Protein AF-A0A536WSL0-F1 (afdb_monomer_lite)

Foldseek 3Di:
DDPPDDDDDDLVVLLVVVVVCVVVQPPDAFAAECEPCHVPSHVVNNCVSCVPHQYYEYDDPVVVVVCVVVVVPGDYHD

pLDDT: mean 96.17, std 4.95, range [60.0, 98.62]

Sequence (78 aa):
MTRPILAQINLAALRANLVIARERADQAQILAVVKANAYGHGLLRVLPALADADGLALLELDAAIALRELHYARRILL

Structure (mmCIF, N/CA/C/O backbone):
data_AF-A0A536WSL0-F1
#
_entry.id   AF-A0A536WSL0-F1
#
loop_
_atom_site.group_PDB
_atom_site.id
_atom_site.type_symbol
_atom_site.label_atom_id
_atom_site.label_alt_id
_atom_site.label_comp_id
_atom_site.label_asym_id
_atom_site.label_entity_id
_atom_site.label_seq_id
_atom_site.pdbx_PDB_ins_code
_atom_site.Cartn_x
_atom_site.Cartn_y
_atom_site.Cartn_z
_atom_site.occupancy
_atom_site.B_iso_or_equiv
_atom_site.auth_seq_id
_atom_site.auth_comp_id
_atom_site.auth_asym_id
_atom_site.auth_atom_id
_atom_site.pdbx_PDB_model_num
ATOM 1 N N . MET A 1 1 ? 25.008 -9.452 -19.259 1.00 60.00 1 MET A N 1
ATOM 2 C CA . MET A 1 1 ? 25.113 -8.082 -18.710 1.00 60.00 1 MET A CA 1
ATOM 3 C C . MET A 1 1 ? 24.633 -8.098 -17.269 1.00 60.00 1 MET A C 1
ATOM 5 O O . MET A 1 1 ? 23.481 -8.441 -17.038 1.00 60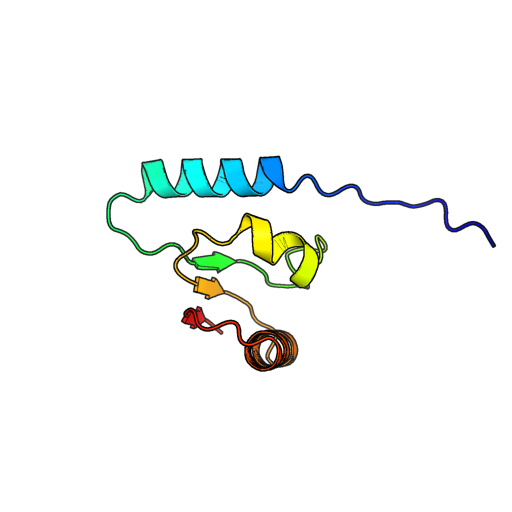.00 1 MET A O 1
ATOM 9 N N . THR A 1 2 ? 25.500 -7.797 -16.304 1.00 80.19 2 THR A N 1
ATOM 10 C CA . THR A 1 2 ? 25.119 -7.662 -14.890 1.00 80.19 2 THR A CA 1
ATOM 11 C C . THR A 1 2 ? 24.426 -6.308 -14.693 1.00 80.19 2 THR A C 1
ATOM 13 O O . THR A 1 2 ? 24.937 -5.284 -15.136 1.00 80.19 2 THR A O 1
ATOM 16 N N . ARG A 1 3 ? 23.227 -6.291 -14.093 1.00 84.88 3 ARG A N 1
ATOM 17 C CA . ARG A 1 3 ? 22.513 -5.065 -13.681 1.00 84.88 3 ARG A CA 1
ATOM 18 C C . ARG A 1 3 ? 22.722 -4.893 -12.169 1.00 84.88 3 ARG A C 1
ATOM 20 O O . ARG A 1 3 ? 21.967 -5.493 -11.411 1.00 84.88 3 ARG A O 1
ATOM 27 N N . PRO A 1 4 ? 23.757 -4.163 -11.714 1.00 91.94 4 PRO A N 1
ATOM 28 C CA . PRO A 1 4 ? 24.195 -4.207 -10.315 1.00 91.94 4 PRO A CA 1
ATOM 29 C C . PRO A 1 4 ? 23.369 -3.320 -9.372 1.00 91.94 4 PRO A C 1
ATOM 31 O O . PRO A 1 4 ? 23.472 -3.463 -8.159 1.00 91.94 4 PRO A O 1
ATOM 34 N N . ILE A 1 5 ? 22.566 -2.394 -9.906 1.00 94.44 5 ILE A N 1
ATOM 35 C CA . ILE A 1 5 ? 21.752 -1.478 -9.100 1.00 94.44 5 ILE A CA 1
ATOM 36 C C . ILE A 1 5 ? 20.506 -2.216 -8.614 1.00 94.44 5 ILE A C 1
ATOM 38 O O . ILE A 1 5 ? 19.718 -2.720 -9.417 1.00 94.44 5 ILE A O 1
ATOM 42 N N . LEU A 1 6 ? 20.324 -2.250 -7.295 1.00 93.44 6 LEU A N 1
ATOM 43 C CA . LEU A 1 6 ? 19.239 -2.955 -6.625 1.00 93.44 6 LEU A CA 1
ATOM 44 C C . LEU A 1 6 ? 18.598 -2.042 -5.577 1.00 93.44 6 LEU A C 1
ATOM 46 O O . LEU A 1 6 ? 19.295 -1.344 -4.845 1.00 93.44 6 LEU A O 1
ATOM 50 N N . ALA A 1 7 ? 17.270 -2.096 -5.481 1.00 94.88 7 ALA A N 1
ATOM 51 C CA . ALA A 1 7 ? 16.511 -1.517 -4.378 1.00 94.88 7 ALA A CA 1
ATOM 52 C C . ALA A 1 7 ? 15.980 -2.653 -3.495 1.00 94.88 7 ALA A C 1
ATOM 54 O O . ALA A 1 7 ? 15.266 -3.542 -3.972 1.00 94.88 7 ALA A O 1
ATOM 55 N N . GLN A 1 8 ? 16.336 -2.637 -2.211 1.00 96.06 8 GLN A N 1
ATOM 56 C CA . GLN A 1 8 ? 15.838 -3.598 -1.230 1.00 96.06 8 GLN A CA 1
ATOM 57 C C . GLN A 1 8 ? 14.628 -3.015 -0.511 1.00 96.06 8 GLN A C 1
ATOM 59 O O . GLN A 1 8 ? 14.708 -1.956 0.103 1.00 96.06 8 GLN A O 1
ATOM 64 N N . ILE A 1 9 ? 13.503 -3.722 -0.588 1.00 97.75 9 ILE A N 1
ATOM 65 C CA . ILE A 1 9 ? 12.247 -3.302 0.030 1.00 97.75 9 ILE A CA 1
ATOM 66 C C . ILE A 1 9 ? 11.954 -4.219 1.215 1.00 97.75 9 ILE A C 1
ATOM 68 O O . ILE A 1 9 ? 11.740 -5.418 1.032 1.00 97.75 9 ILE A O 1
ATOM 72 N N . ASN A 1 10 ? 11.930 -3.660 2.426 1.00 98.25 10 ASN A N 1
ATOM 73 C CA . ASN A 1 10 ? 11.620 -4.408 3.641 1.00 98.25 10 ASN A CA 1
ATOM 74 C C . ASN A 1 10 ? 10.104 -4.412 3.907 1.00 98.25 10 ASN A C 1
ATOM 76 O O . ASN A 1 10 ? 9.540 -3.442 4.415 1.00 98.25 10 ASN A O 1
ATOM 80 N N . LEU A 1 11 ? 9.445 -5.529 3.594 1.00 98.44 11 LEU A N 1
ATOM 81 C CA . LEU A 1 11 ? 8.003 -5.687 3.805 1.00 98.44 11 LEU A CA 1
ATOM 82 C C . LEU A 1 11 ? 7.603 -5.729 5.288 1.00 98.44 11 LEU A C 1
ATOM 84 O O . LEU A 1 11 ? 6.488 -5.332 5.622 1.00 98.44 11 LEU A O 1
ATOM 88 N N . ALA A 1 12 ? 8.496 -6.164 6.183 1.00 98.50 12 ALA A N 1
ATOM 89 C CA . ALA A 1 12 ? 8.218 -6.164 7.618 1.00 98.50 12 ALA A CA 1
ATOM 90 C C . ALA A 1 12 ? 8.129 -4.733 8.167 1.00 98.50 12 ALA A C 1
ATOM 92 O O . ALA A 1 12 ? 7.251 -4.445 8.975 1.00 98.50 12 ALA A O 1
ATOM 93 N N . ALA A 1 13 ? 8.967 -3.819 7.668 1.00 98.56 13 ALA A N 1
ATOM 94 C CA . ALA A 1 13 ? 8.893 -2.403 8.026 1.00 98.56 13 ALA A CA 1
ATOM 95 C C . ALA A 1 13 ? 7.577 -1.757 7.552 1.00 98.56 13 ALA A C 1
ATOM 97 O O . ALA A 1 13 ? 6.948 -1.018 8.304 1.00 98.56 13 ALA A O 1
ATOM 98 N N . LEU A 1 14 ? 7.111 -2.086 6.340 1.00 98.44 14 LEU A N 1
ATOM 99 C CA . LEU A 1 14 ? 5.810 -1.617 5.845 1.00 98.44 14 LEU A CA 1
ATOM 100 C C . LEU A 1 14 ? 4.650 -2.123 6.710 1.00 98.44 14 LEU A C 1
ATOM 102 O O . LEU A 1 14 ? 3.768 -1.341 7.066 1.00 98.44 14 LEU A O 1
ATOM 106 N N . ARG A 1 15 ? 4.675 -3.405 7.097 1.00 98.62 15 ARG A N 1
ATOM 107 C CA . ARG A 1 15 ? 3.669 -3.978 8.001 1.00 98.62 15 ARG A CA 1
ATOM 108 C C . ARG A 1 15 ? 3.691 -3.295 9.369 1.00 98.62 15 ARG A C 1
ATOM 110 O O . ARG A 1 15 ? 2.633 -2.944 9.878 1.00 98.62 15 ARG A O 1
ATOM 117 N N . ALA A 1 16 ? 4.874 -3.063 9.938 1.00 98.56 16 ALA A N 1
ATOM 118 C CA . ALA A 1 16 ? 5.020 -2.366 11.214 1.00 98.56 16 ALA A CA 1
ATOM 119 C C . ALA A 1 16 ? 4.450 -0.938 11.158 1.00 98.56 16 ALA A C 1
ATOM 121 O O . ALA A 1 16 ? 3.728 -0.532 12.065 1.00 98.56 16 ALA A O 1
ATOM 122 N N . ASN A 1 17 ? 4.687 -0.204 10.066 1.00 98.44 17 ASN A N 1
ATOM 123 C CA . ASN A 1 17 ? 4.100 1.125 9.872 1.0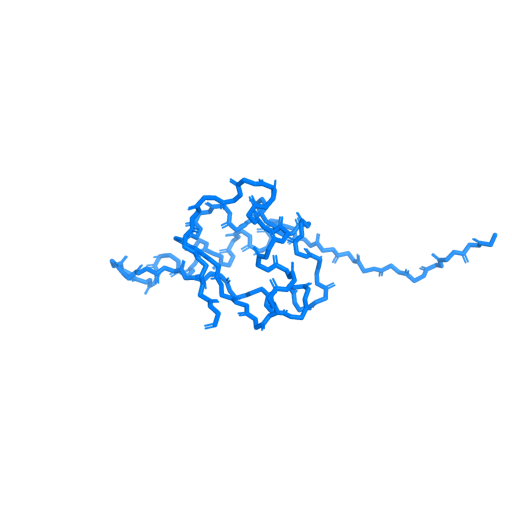0 98.44 17 ASN A CA 1
ATOM 124 C C . ASN A 1 17 ? 2.566 1.080 9.843 1.00 98.44 17 ASN A C 1
ATOM 126 O O . ASN A 1 17 ? 1.919 1.940 10.437 1.00 98.44 17 ASN A O 1
ATOM 130 N N . LEU A 1 18 ? 1.982 0.079 9.175 1.00 98.38 18 LEU A N 1
ATOM 131 C CA . LEU A 1 18 ? 0.531 -0.104 9.134 1.00 98.38 18 LEU A CA 1
ATOM 132 C C . LEU A 1 18 ? -0.046 -0.452 10.515 1.00 98.38 18 LEU A C 1
ATOM 134 O O . LEU A 1 18 ? -1.082 0.095 10.881 1.00 98.38 18 LEU A O 1
ATOM 138 N N . VAL A 1 19 ? 0.636 -1.298 11.295 1.00 98.06 19 VAL A N 1
ATOM 139 C CA . VAL A 1 19 ? 0.250 -1.610 12.685 1.00 98.06 19 VAL A CA 1
ATOM 140 C C . VAL A 1 19 ? 0.241 -0.342 13.535 1.00 98.06 19 VAL A C 1
ATOM 142 O O . VAL A 1 19 ? -0.769 -0.030 14.156 1.00 98.06 19 VAL A O 1
ATOM 145 N N . ILE A 1 20 ? 1.313 0.447 13.480 1.00 98.12 20 ILE A N 1
ATOM 146 C CA . ILE A 1 20 ? 1.415 1.709 14.222 1.00 98.12 20 ILE A CA 1
ATOM 147 C C . ILE A 1 20 ? 0.321 2.701 13.792 1.00 98.12 20 ILE A C 1
ATOM 149 O O . ILE A 1 20 ? -0.246 3.408 14.626 1.00 98.12 20 ILE A O 1
ATOM 153 N N . ALA A 1 21 ? 0.016 2.782 12.493 1.00 97.81 21 ALA A N 1
ATOM 154 C CA . ALA A 1 21 ? -1.078 3.615 12.002 1.00 97.81 21 ALA A CA 1
ATOM 155 C C . ALA A 1 21 ? -2.429 3.131 12.546 1.00 97.81 21 ALA A C 1
ATOM 157 O O . ALA A 1 21 ? -3.230 3.952 12.981 1.00 97.81 21 ALA A O 1
ATOM 158 N N . ARG A 1 22 ? -2.658 1.812 12.582 1.00 97.12 22 ARG A N 1
ATOM 159 C CA . ARG A 1 22 ? -3.866 1.202 13.152 1.00 97.12 22 ARG A CA 1
ATOM 160 C C . ARG A 1 22 ? -4.024 1.488 14.637 1.00 97.12 22 ARG A C 1
ATOM 162 O O . ARG A 1 22 ? -5.111 1.882 15.040 1.00 97.12 22 ARG A O 1
ATOM 169 N N . GLU A 1 23 ? -2.962 1.363 15.421 1.00 97.19 23 GLU A N 1
ATOM 170 C CA . GLU A 1 23 ? -2.976 1.672 16.858 1.00 97.19 23 GLU A CA 1
ATOM 171 C C . GLU A 1 23 ? -3.348 3.133 17.152 1.00 97.19 23 GLU A C 1
ATOM 173 O O . GLU A 1 23 ? -3.869 3.430 18.221 1.00 97.19 23 GLU A O 1
ATOM 178 N N . ARG A 1 24 ? -3.095 4.046 16.207 1.00 97.38 24 ARG A N 1
ATOM 179 C CA . ARG A 1 24 ? -3.353 5.490 16.349 1.00 97.38 24 ARG A CA 1
ATOM 180 C C . ARG A 1 24 ? -4.615 5.977 15.645 1.00 97.38 24 ARG A C 1
ATOM 182 O O . ARG A 1 24 ? -4.963 7.144 15.780 1.00 97.38 24 ARG A O 1
ATOM 189 N N . ALA A 1 25 ? -5.252 5.126 14.847 1.00 95.50 25 ALA A N 1
ATOM 190 C CA . ALA A 1 25 ? -6.392 5.500 14.019 1.00 95.50 25 ALA A CA 1
ATOM 191 C C . ALA A 1 25 ? -7.743 5.282 14.718 1.00 95.50 25 ALA A C 1
ATOM 193 O O . ALA A 1 25 ? -8.773 5.543 14.101 1.00 95.50 25 ALA A O 1
ATOM 194 N N . ASP A 1 26 ? -7.764 4.795 15.963 1.00 91.81 26 ASP A N 1
ATOM 195 C CA . ASP A 1 26 ? -8.980 4.400 16.682 1.00 91.81 26 ASP A CA 1
ATOM 196 C C . ASP A 1 26 ? -9.906 3.542 15.788 1.00 91.81 26 ASP A C 1
ATOM 198 O O . ASP A 1 26 ? -9.523 2.466 15.322 1.00 91.81 26 ASP A O 1
ATOM 202 N N . GLN A 1 27 ? -11.121 4.029 15.508 1.00 94.19 27 GLN A N 1
ATOM 203 C CA . GLN A 1 27 ? -12.115 3.377 14.647 1.00 94.19 27 GLN A CA 1
ATOM 204 C C . GLN A 1 27 ? -12.085 3.857 13.186 1.00 94.19 27 GLN A C 1
ATOM 206 O O . GLN A 1 27 ? -12.940 3.464 12.389 1.00 94.19 27 GLN A O 1
ATOM 211 N N . ALA A 1 28 ? -11.138 4.717 12.808 1.00 97.94 28 ALA A N 1
ATOM 212 C CA . ALA A 1 28 ? -11.053 5.232 11.450 1.00 97.94 28 ALA A CA 1
ATOM 213 C C . ALA A 1 28 ? -10.632 4.141 10.452 1.00 97.94 28 ALA A C 1
ATOM 215 O O . ALA A 1 28 ? -9.852 3.232 10.755 1.00 97.94 28 ALA A O 1
ATOM 216 N N . GLN A 1 29 ? -11.126 4.263 9.219 1.00 97.62 29 GLN A N 1
ATOM 217 C CA . GLN A 1 29 ? -10.666 3.430 8.113 1.00 97.62 29 GLN A CA 1
ATOM 218 C C . GLN A 1 29 ? -9.280 3.877 7.640 1.00 97.62 29 GLN A C 1
ATOM 220 O O . GLN A 1 29 ? -9.010 5.073 7.522 1.00 97.62 29 GLN A O 1
ATOM 225 N N . ILE A 1 30 ? -8.424 2.917 7.302 1.00 98.25 30 ILE A N 1
ATOM 226 C CA . ILE A 1 30 ? -7.074 3.155 6.793 1.00 98.25 30 ILE A CA 1
ATOM 227 C C . ILE A 1 30 ? -7.012 2.738 5.333 1.00 98.25 30 ILE A C 1
ATOM 229 O O . ILE A 1 30 ? -7.142 1.561 5.002 1.00 98.25 30 ILE A O 1
ATOM 233 N N . LEU A 1 31 ? -6.752 3.706 4.460 1.00 98.50 31 LEU A N 1
ATOM 234 C CA . LEU A 1 31 ? -6.434 3.451 3.061 1.00 98.50 31 LEU A CA 1
ATOM 235 C C . LEU A 1 31 ? -4.925 3.582 2.862 1.00 98.50 31 LEU A C 1
ATOM 237 O O . LEU A 1 31 ? -4.358 4.653 3.081 1.00 98.50 31 LEU A O 1
ATOM 241 N N . ALA A 1 32 ? -4.266 2.503 2.442 1.00 98.38 32 ALA A N 1
ATOM 242 C CA . ALA A 1 32 ? -2.842 2.557 2.147 1.00 98.38 32 ALA A CA 1
ATOM 243 C C . ALA A 1 32 ? -2.613 3.243 0.794 1.00 98.38 32 ALA A C 1
ATOM 245 O O . ALA A 1 32 ? -3.128 2.817 -0.241 1.00 98.38 32 ALA A O 1
ATOM 246 N N . VAL A 1 33 ? -1.834 4.322 0.801 1.00 98.38 33 VAL A N 1
ATOM 247 C CA . VAL A 1 33 ? -1.560 5.103 -0.409 1.00 98.38 33 VAL A CA 1
ATOM 248 C C . VAL A 1 33 ? -0.455 4.422 -1.217 1.00 98.38 33 VAL A C 1
ATOM 250 O O . VAL A 1 33 ? 0.662 4.265 -0.728 1.00 98.38 33 VAL A O 1
ATOM 253 N N . VAL A 1 34 ? -0.750 4.042 -2.460 1.00 97.88 34 VAL A N 1
ATOM 254 C CA . VAL A 1 34 ? 0.143 3.264 -3.339 1.00 97.88 34 VAL A CA 1
ATOM 255 C C . VAL A 1 34 ? 0.324 3.880 -4.736 1.00 97.88 34 VAL A C 1
ATOM 257 O O . VAL A 1 34 ? 0.660 3.175 -5.689 1.00 97.88 34 VAL A O 1
ATOM 260 N N . LYS A 1 35 ? 0.160 5.205 -4.862 1.00 96.31 35 LYS A N 1
ATOM 261 C CA . LYS A 1 35 ? 0.426 5.952 -6.108 1.00 96.31 35 LYS A CA 1
ATOM 262 C C . LYS A 1 35 ? 1.870 5.796 -6.602 1.00 96.31 35 LYS A C 1
ATOM 264 O O . LYS A 1 35 ? 2.763 5.462 -5.818 1.00 96.31 35 LYS A O 1
ATOM 269 N N . ALA A 1 36 ? 2.108 6.062 -7.883 1.00 96.88 36 ALA A N 1
ATOM 270 C CA . ALA A 1 36 ? 3.413 5.961 -8.537 1.00 96.88 36 ALA A CA 1
ATOM 271 C C . ALA A 1 36 ? 4.094 4.596 -8.305 1.00 96.88 36 ALA A C 1
ATOM 273 O O . ALA A 1 36 ? 5.244 4.517 -7.862 1.00 96.88 36 ALA A O 1
ATOM 274 N N . ASN A 1 37 ? 3.359 3.506 -8.563 1.00 96.56 37 ASN A N 1
ATOM 275 C CA . ASN A 1 37 ? 3.819 2.128 -8.343 1.00 96.56 37 ASN A CA 1
ATOM 276 C C . ASN A 1 37 ? 4.268 1.880 -6.885 1.00 96.56 37 ASN A C 1
ATOM 278 O O . ASN A 1 37 ? 5.372 1.389 -6.627 1.00 96.56 37 ASN A O 1
ATOM 282 N N . ALA A 1 38 ? 3.417 2.267 -5.929 1.00 97.50 38 ALA A N 1
ATOM 283 C CA . ALA A 1 38 ? 3.713 2.281 -4.497 1.00 97.50 38 ALA A CA 1
ATOM 284 C C . ALA A 1 38 ? 4.982 3.077 -4.150 1.00 97.50 38 ALA A C 1
ATOM 286 O O . ALA A 1 38 ? 5.887 2.569 -3.490 1.00 97.50 38 ALA A O 1
ATOM 287 N N . TYR A 1 39 ? 5.078 4.323 -4.621 1.00 97.38 39 TYR A N 1
ATOM 288 C CA . TYR A 1 39 ? 6.255 5.182 -4.446 1.00 97.38 39 TYR A CA 1
ATOM 289 C C . TYR A 1 39 ? 7.559 4.491 -4.892 1.00 97.38 39 TYR A C 1
ATOM 291 O O . TYR A 1 39 ? 8.576 4.563 -4.206 1.00 97.38 39 TYR A O 1
ATOM 299 N N . GLY A 1 40 ? 7.512 3.741 -5.999 1.00 97.31 40 GLY A N 1
ATOM 300 C CA . GLY A 1 40 ? 8.650 2.978 -6.527 1.00 97.31 40 GLY A CA 1
ATOM 301 C C . GLY A 1 40 ? 8.972 1.662 -5.804 1.00 97.31 40 GLY A C 1
ATOM 302 O O . GLY A 1 40 ? 9.880 0.950 -6.229 1.00 97.31 40 GLY A O 1
ATOM 303 N N . HIS A 1 41 ? 8.226 1.287 -4.759 1.00 97.88 41 HIS A N 1
ATOM 304 C CA . HIS A 1 41 ? 8.432 0.022 -4.039 1.00 97.88 41 HIS A CA 1
ATOM 305 C C . HIS A 1 41 ? 7.881 -1.192 -4.810 1.00 97.88 41 HIS A C 1
ATOM 307 O O . HIS A 1 41 ? 8.247 -2.335 -4.523 1.00 97.88 41 HIS A O 1
ATOM 313 N N . GLY A 1 42 ? 7.033 -0.952 -5.814 1.00 97.25 42 GLY A N 1
ATOM 314 C CA . GLY A 1 42 ? 6.362 -1.979 -6.601 1.00 97.25 42 GLY A CA 1
ATOM 315 C C . GLY A 1 42 ? 5.019 -2.353 -5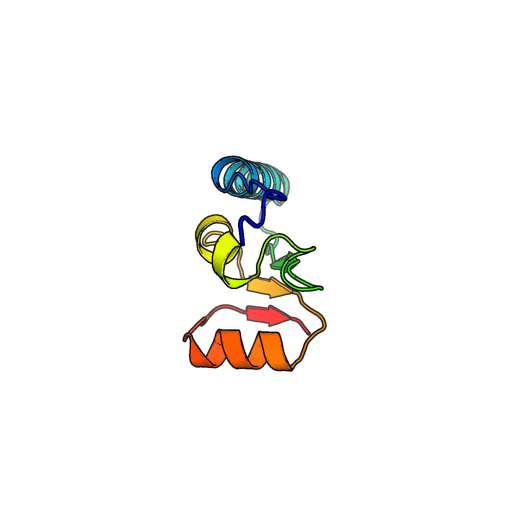.988 1.00 97.25 42 GLY A C 1
ATOM 316 O O . GLY A 1 42 ? 4.980 -2.989 -4.938 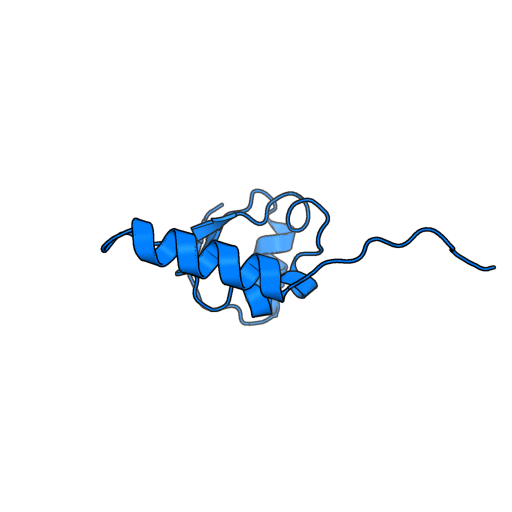1.00 97.25 42 GLY A O 1
ATOM 317 N N . LEU A 1 43 ? 3.923 -2.015 -6.670 1.00 96.50 43 LEU A N 1
ATOM 318 C CA . LEU A 1 43 ? 2.556 -2.218 -6.181 1.00 96.50 43 LEU A CA 1
ATOM 319 C C . LEU A 1 43 ? 2.321 -3.660 -5.719 1.00 96.50 43 LEU A C 1
ATOM 321 O O . LEU A 1 43 ? 2.040 -3.898 -4.548 1.00 96.50 43 LEU A O 1
ATOM 325 N N . LEU A 1 44 ? 2.536 -4.634 -6.606 1.00 95.00 44 LEU A N 1
ATOM 326 C CA . LEU A 1 44 ? 2.302 -6.047 -6.289 1.00 95.00 44 LEU A CA 1
ATOM 327 C C . LEU A 1 44 ? 3.244 -6.580 -5.203 1.00 95.00 44 LEU A C 1
ATOM 329 O O . LEU A 1 44 ? 2.867 -7.467 -4.443 1.00 95.00 44 LEU A O 1
ATOM 333 N N . ARG A 1 45 ? 4.455 -6.016 -5.095 1.00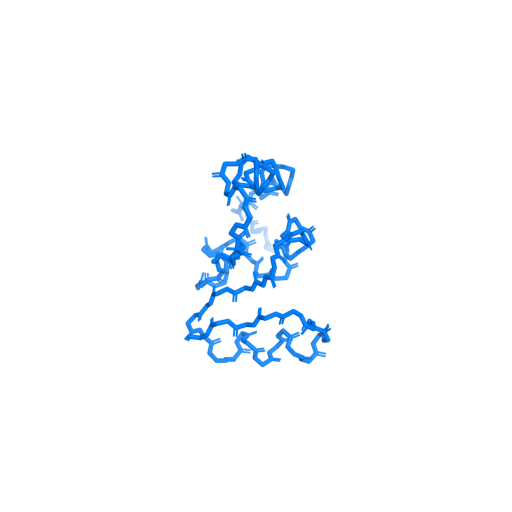 97.06 45 ARG A N 1
ATOM 334 C CA . ARG A 1 45 ? 5.435 -6.397 -4.070 1.00 97.06 45 ARG A CA 1
ATOM 335 C C . ARG A 1 45 ? 4.952 -6.014 -2.676 1.00 97.06 45 ARG A C 1
ATOM 337 O O . ARG A 1 45 ? 5.151 -6.784 -1.741 1.00 97.06 45 ARG A O 1
ATOM 344 N N . VAL A 1 46 ? 4.358 -4.828 -2.529 1.00 97.88 46 VAL A N 1
ATOM 345 C CA . VAL A 1 46 ? 3.951 -4.307 -1.216 1.00 97.88 46 VAL A CA 1
ATOM 346 C C . VAL A 1 46 ? 2.567 -4.774 -0.775 1.00 97.88 46 VAL A C 1
ATOM 348 O O . VAL A 1 46 ? 2.301 -4.755 0.424 1.00 97.88 46 VAL A O 1
ATOM 351 N N . LEU A 1 47 ? 1.706 -5.236 -1.692 1.00 96.38 47 LEU A N 1
ATOM 352 C CA . LEU A 1 47 ? 0.334 -5.663 -1.374 1.00 96.38 47 LEU A CA 1
ATOM 353 C C . LEU A 1 47 ? 0.230 -6.601 -0.154 1.00 96.38 47 LEU A C 1
ATOM 355 O O . LEU A 1 47 ? -0.582 -6.307 0.724 1.00 96.38 47 LEU A O 1
ATOM 359 N N . PRO A 1 48 ? 1.052 -7.664 -0.008 1.00 96.75 48 PRO A N 1
ATOM 360 C CA . PRO A 1 48 ? 0.958 -8.553 1.153 1.00 96.75 48 PRO A CA 1
ATOM 361 C C . PRO A 1 48 ? 1.263 -7.862 2.490 1.00 96.75 48 PRO A C 1
ATOM 363 O O . PRO A 1 48 ? 0.756 -8.279 3.533 1.00 96.75 48 PRO A O 1
ATOM 366 N N . ALA A 1 49 ? 2.094 -6.813 2.484 1.00 98.25 49 ALA A N 1
ATOM 367 C CA . ALA A 1 49 ? 2.412 -6.021 3.674 1.00 98.25 49 ALA A CA 1
ATOM 368 C C . ALA A 1 49 ? 1.291 -5.041 4.052 1.00 98.25 49 ALA A C 1
ATOM 370 O O . ALA A 1 49 ? 1.227 -4.604 5.197 1.00 98.25 49 ALA A O 1
ATOM 371 N N . LEU A 1 50 ? 0.404 -4.728 3.103 1.00 97.88 50 LEU A N 1
ATOM 372 C CA . LEU A 1 50 ? -0.728 -3.815 3.263 1.00 97.88 50 LEU A CA 1
ATOM 373 C C . LEU A 1 50 ? -2.062 -4.555 3.460 1.00 97.88 50 LEU A C 1
ATOM 375 O O . LEU A 1 50 ? -3.124 -3.941 3.394 1.00 97.88 50 LEU A O 1
ATOM 379 N N . ALA A 1 51 ? -2.018 -5.870 3.695 1.00 95.88 51 ALA A N 1
ATOM 380 C CA . ALA A 1 51 ? -3.199 -6.728 3.775 1.00 95.88 51 ALA A CA 1
ATOM 381 C C . ALA A 1 51 ? -4.195 -6.320 4.873 1.00 95.88 51 ALA A C 1
ATOM 383 O O . ALA A 1 51 ? -5.372 -6.634 4.749 1.00 95.88 51 ALA A O 1
ATOM 384 N N . ASP A 1 52 ? -3.752 -5.606 5.910 1.00 96.19 52 ASP A N 1
ATOM 385 C CA . ASP A 1 52 ? -4.600 -5.182 7.031 1.00 96.19 52 ASP A CA 1
ATOM 386 C C . ASP A 1 52 ? -5.208 -3.779 6.833 1.00 96.19 52 ASP A C 1
ATOM 388 O O . ASP A 1 52 ? -5.979 -3.310 7.668 1.00 96.19 52 ASP A O 1
ATOM 392 N N . ALA A 1 53 ? -4.902 -3.104 5.718 1.00 98.06 53 ALA A N 1
ATOM 393 C CA . ALA A 1 53 ? -5.526 -1.834 5.359 1.00 98.06 53 ALA A CA 1
ATOM 394 C C . ALA A 1 53 ? -6.956 -2.064 4.842 1.00 98.06 53 ALA A C 1
ATOM 396 O O . ALA A 1 53 ? -7.228 -3.033 4.128 1.00 98.06 53 ALA A O 1
ATOM 397 N N . ASP A 1 54 ? -7.874 -1.151 5.142 1.00 98.25 54 ASP A N 1
ATOM 398 C CA . ASP A 1 54 ? -9.283 -1.238 4.726 1.00 98.25 54 ASP A CA 1
ATOM 399 C C . ASP A 1 54 ? -9.468 -1.016 3.213 1.00 98.25 54 ASP A C 1
ATOM 401 O O . ASP A 1 54 ? -10.518 -1.314 2.637 1.00 98.25 54 ASP A O 1
ATOM 405 N N . GLY A 1 55 ? -8.429 -0.521 2.545 1.00 98.38 55 GLY A N 1
ATOM 406 C CA . GLY A 1 55 ? -8.370 -0.364 1.102 1.00 98.38 55 GLY A CA 1
ATOM 407 C C . GLY A 1 55 ? -7.078 0.301 0.643 1.00 98.38 55 GLY A C 1
ATOM 408 O O . GLY A 1 55 ? -6.143 0.498 1.424 1.00 98.38 55 GLY A O 1
ATOM 409 N N . LEU A 1 56 ? -7.046 0.668 -0.634 1.00 98.62 56 LEU A N 1
ATOM 410 C CA . LEU A 1 56 ? -5.927 1.352 -1.278 1.00 98.62 56 LEU A CA 1
ATOM 411 C C . LEU A 1 56 ? -6.364 2.708 -1.826 1.00 98.62 56 LEU A C 1
ATOM 413 O O . LEU A 1 56 ? -7.517 2.878 -2.222 1.00 98.62 56 LEU A O 1
ATOM 417 N N . ALA A 1 57 ? -5.425 3.648 -1.887 1.00 98.56 57 ALA A N 1
ATOM 418 C CA . ALA A 1 57 ? -5.586 4.923 -2.580 1.00 98.56 57 ALA A CA 1
ATOM 419 C C . ALA A 1 57 ? -4.458 5.116 -3.605 1.00 98.56 57 ALA A C 1
ATOM 421 O O . ALA A 1 57 ? -3.281 4.950 -3.273 1.00 98.56 57 ALA A O 1
ATOM 422 N N . LEU A 1 58 ? -4.798 5.452 -4.846 1.00 98.06 58 LEU A N 1
ATOM 423 C CA . LEU A 1 58 ? -3.852 5.627 -5.955 1.00 98.06 58 LEU A CA 1
ATOM 424 C C . LEU A 1 58 ? -4.431 6.569 -7.011 1.00 98.06 58 LEU A C 1
ATOM 426 O O . LEU A 1 58 ? -5.623 6.821 -6.989 1.00 98.06 58 LEU A O 1
ATOM 430 N N . LEU A 1 59 ? -3.601 7.082 -7.921 1.00 97.25 59 LEU A N 1
ATOM 431 C CA . LEU A 1 59 ? -4.046 8.042 -8.944 1.00 97.25 59 LEU A CA 1
ATOM 432 C C . LEU A 1 59 ? -4.165 7.399 -10.335 1.00 97.25 59 LEU A C 1
ATOM 434 O O . LEU A 1 59 ? -4.764 7.963 -11.246 1.00 97.25 59 LEU A O 1
ATOM 438 N N . GLU A 1 60 ? -3.553 6.230 -10.519 1.00 95.56 60 GLU A N 1
ATOM 439 C CA . GLU A 1 60 ? -3.387 5.581 -11.811 1.00 95.56 60 GLU A CA 1
ATOM 440 C C . GLU A 1 60 ? -4.518 4.579 -12.082 1.00 95.56 60 GLU A C 1
ATOM 442 O O . GLU A 1 60 ? -4.608 3.532 -11.433 1.00 95.56 60 GLU A O 1
ATOM 447 N N . LEU A 1 61 ? -5.356 4.871 -13.082 1.00 96.56 61 LEU A N 1
ATOM 448 C CA . LEU A 1 61 ? -6.477 4.007 -13.466 1.00 96.56 61 LEU A CA 1
ATOM 449 C C . LEU A 1 61 ? -6.012 2.602 -13.885 1.00 96.56 61 LEU A C 1
ATOM 451 O O . LEU A 1 61 ? -6.595 1.619 -13.436 1.00 96.56 61 LEU A O 1
ATOM 455 N N . ASP A 1 62 ? -4.930 2.493 -14.660 1.00 96.31 62 ASP A N 1
ATOM 456 C CA . ASP A 1 62 ? -4.384 1.199 -15.100 1.00 96.31 62 ASP A CA 1
ATOM 457 C C . ASP A 1 62 ? -3.965 0.319 -13.916 1.00 96.31 62 ASP A C 1
ATOM 459 O O . ASP A 1 62 ? -4.192 -0.890 -13.905 1.00 96.31 62 ASP A O 1
ATOM 463 N N . ALA A 1 63 ? -3.403 0.926 -12.868 1.00 96.44 63 ALA A N 1
ATOM 464 C CA . ALA A 1 63 ? -3.050 0.208 -11.651 1.00 96.44 63 ALA A CA 1
ATOM 465 C C . ALA A 1 63 ? -4.300 -0.242 -10.878 1.00 96.44 63 ALA A C 1
ATOM 467 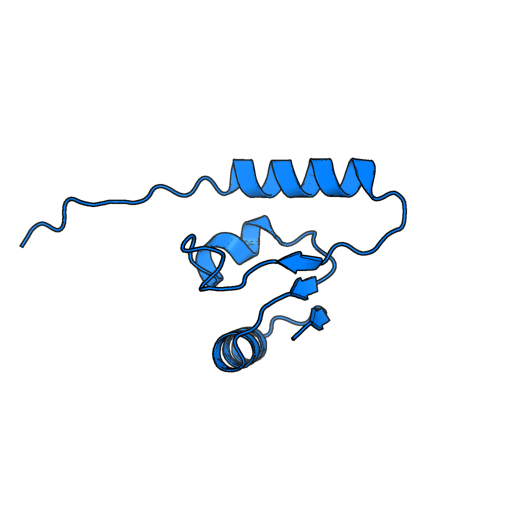O O . ALA A 1 63 ? -4.314 -1.343 -10.326 1.00 96.44 63 ALA A O 1
ATOM 468 N N . ALA A 1 64 ? -5.364 0.567 -10.860 1.00 97.50 64 ALA A N 1
ATOM 469 C CA . ALA A 1 64 ? -6.638 0.182 -10.254 1.00 97.50 64 ALA A CA 1
ATOM 470 C C . ALA A 1 64 ? -7.306 -0.977 -11.013 1.00 97.50 64 ALA A C 1
ATOM 472 O O . ALA A 1 64 ? -7.828 -1.895 -10.378 1.00 97.50 64 ALA A O 1
ATOM 473 N N . ILE A 1 65 ? -7.245 -0.969 -12.349 1.00 97.06 65 ILE A N 1
ATOM 474 C CA . ILE A 1 65 ? -7.721 -2.069 -13.200 1.00 97.06 65 ILE A CA 1
ATOM 475 C C . ILE A 1 65 ? -6.924 -3.343 -12.906 1.00 97.06 65 ILE A C 1
ATOM 477 O O . ILE A 1 65 ? -7.525 -4.357 -12.556 1.00 97.06 65 ILE A O 1
ATOM 481 N N . ALA A 1 66 ? -5.589 -3.277 -12.921 1.00 95.62 66 ALA A N 1
ATOM 482 C CA . ALA A 1 66 ? -4.734 -4.427 -12.622 1.00 95.62 66 ALA A CA 1
ATOM 483 C C . ALA A 1 66 ? -5.012 -5.023 -11.228 1.00 95.62 66 ALA A C 1
ATOM 485 O O . ALA A 1 66 ? -5.030 -6.241 -11.053 1.00 95.62 66 ALA A O 1
ATOM 486 N N . LEU A 1 67 ? -5.286 -4.184 -10.220 1.00 96.69 67 LEU A N 1
ATOM 487 C CA . LEU A 1 67 ? -5.702 -4.654 -8.894 1.00 96.69 67 LEU A CA 1
ATOM 488 C C . LEU A 1 67 ? -7.017 -5.444 -8.949 1.00 96.69 67 LEU A C 1
ATOM 490 O O . LEU A 1 67 ? -7.141 -6.464 -8.270 1.00 96.69 67 LEU A O 1
ATOM 494 N N . ARG A 1 68 ? -7.995 -5.004 -9.749 1.00 97.06 68 ARG A N 1
ATOM 495 C CA . ARG A 1 68 ? -9.275 -5.713 -9.917 1.00 97.06 68 ARG A CA 1
ATOM 496 C C . ARG A 1 68 ? -9.129 -7.013 -10.701 1.00 97.06 68 ARG A C 1
ATOM 498 O O . ARG A 1 68 ? -9.751 -8.000 -10.313 1.00 97.06 68 ARG A O 1
ATOM 505 N N . GLU A 1 69 ? -8.291 -7.043 -11.731 1.00 97.06 69 GLU A N 1
ATOM 506 C CA . GLU A 1 69 ? -7.960 -8.266 -12.478 1.00 97.06 69 GLU A CA 1
ATOM 507 C C . GLU A 1 69 ? -7.276 -9.312 -11.588 1.00 97.06 69 GLU A C 1
ATOM 509 O O . GLU A 1 69 ? -7.529 -10.505 -11.721 1.00 97.06 69 GLU A O 1
ATOM 514 N N . LEU A 1 70 ? -6.485 -8.864 -10.609 1.00 95.00 70 LEU A N 1
ATOM 515 C CA . LEU A 1 70 ? -5.891 -9.707 -9.565 1.00 95.00 70 LEU A CA 1
ATOM 516 C C . LEU A 1 70 ? -6.848 -10.016 -8.401 1.00 95.00 70 LEU A C 1
ATOM 518 O O . LEU A 1 70 ? -6.414 -10.480 -7.345 1.00 95.00 70 LEU A O 1
ATOM 522 N N . HIS A 1 71 ? -8.143 -9.747 -8.569 1.00 95.75 71 HIS A N 1
ATOM 523 C CA . HIS A 1 71 ? -9.193 -9.995 -7.582 1.00 95.75 71 HIS A CA 1
ATOM 524 C C . HIS A 1 71 ? -8.988 -9.287 -6.232 1.00 95.75 71 HIS A C 1
ATOM 526 O O . HIS A 1 71 ? -9.504 -9.731 -5.202 1.00 95.75 71 HIS A O 1
ATOM 532 N N . TYR A 1 72 ? -8.285 -8.149 -6.204 1.00 96.25 72 TYR A N 1
ATOM 533 C CA . TYR A 1 72 ? -8.269 -7.298 -5.018 1.00 96.25 72 TYR A CA 1
ATOM 534 C C . TYR A 1 72 ? -9.685 -6.776 -4.765 1.00 96.25 72 TYR A C 1
ATOM 536 O O . TYR A 1 72 ? -10.220 -6.001 -5.557 1.00 96.25 72 TYR A O 1
ATOM 544 N N . ALA A 1 73 ? -10.304 -7.208 -3.667 1.00 95.25 73 ALA A N 1
ATOM 545 C CA . ALA A 1 73 ? -11.725 -6.969 -3.405 1.00 95.25 73 ALA A CA 1
ATOM 546 C C . ALA A 1 73 ? -12.009 -5.747 -2.514 1.00 95.25 73 ALA A C 1
ATOM 548 O O . ALA A 1 73 ? -13.135 -5.256 -2.486 1.00 95.25 73 ALA A O 1
ATOM 549 N N . ARG A 1 74 ? -11.008 -5.232 -1.786 1.00 97.19 74 ARG A N 1
ATOM 550 C CA . ARG A 1 74 ? -11.217 -4.109 -0.855 1.00 97.19 74 ARG A CA 1
ATOM 551 C C . ARG A 1 74 ? -11.406 -2.784 -1.599 1.00 97.19 74 ARG A C 1
ATOM 553 O O . ARG A 1 74 ? -11.303 -2.707 -2.831 1.00 97.19 74 ARG A O 1
ATOM 560 N N . ARG A 1 75 ? -11.719 -1.725 -0.848 1.00 98.06 75 ARG A N 1
ATOM 561 C CA . ARG A 1 75 ? -11.957 -0.385 -1.395 1.00 98.06 75 ARG A CA 1
ATOM 562 C C . ARG A 1 75 ? -10.734 0.101 -2.177 1.00 98.06 75 ARG A C 1
ATOM 564 O O . ARG A 1 75 ? -9.602 -0.055 -1.730 1.00 98.06 75 ARG A O 1
ATOM 571 N N . ILE A 1 76 ? -10.988 0.711 -3.329 1.00 98.25 76 ILE A N 1
ATOM 572 C CA . ILE A 1 76 ? -9.999 1.477 -4.084 1.00 98.25 76 ILE A CA 1
ATOM 573 C C . ILE A 1 76 ? -10.526 2.909 -4.158 1.00 98.25 76 ILE A C 1
ATOM 575 O O . ILE A 1 76 ? -11.672 3.113 -4.559 1.00 98.25 76 ILE A O 1
ATOM 579 N N . LEU A 1 77 ? -9.719 3.868 -3.718 1.00 98.44 77 LEU A N 1
ATOM 580 C CA . LEU A 1 77 ? -9.957 5.297 -3.883 1.00 98.44 77 LEU A CA 1
ATOM 581 C C . LEU A 1 77 ? -9.056 5.806 -5.014 1.00 98.44 77 LEU A C 1
ATOM 583 O O . LEU A 1 77 ? -7.837 5.643 -4.928 1.00 98.44 77 LEU A O 1
ATOM 587 N N . LEU A 1 78 ? -9.676 6.378 -6.046 1.00 95.50 78 LEU A N 1
ATOM 588 C CA . LEU A 1 78 ? -9.018 7.088 -7.146 1.00 95.50 78 LEU A CA 1
ATOM 589 C C . LEU A 1 78 ? -9.033 8.594 -6.877 1.00 95.50 78 LEU A C 1
ATOM 591 O O . LEU A 1 78 ? -10.096 9.071 -6.413 1.00 95.50 78 LEU A O 1
#

Secondary structure (DSSP, 8-state):
----------HHHHHHHHHHHHHHSTT---EEE-HHHHHTT-HHHHGGGGTTSSEEE-S-HHHHHHHHHTT--SEEE-

Radius of gyration: 13.69 Å; chains: 1; bounding box: 37×18×36 Å